Protein AF-M3HZ48-F1 (afdb_monomer_lite)

pLDDT: mean 81.31, std 14.53, range [40.59, 96.81]

Organism: NCBI:txid1001599

InterPro domains:
  IPR031621 Histidine kinase, N-terminal 7TM region [PF16927] (23-83)

Sequence (93 aa):
MNLPPLHENMELVWSAFAFYSGFSFIVFGINSLIAYKNRRVQGSKEFLLVVTGLALYSFGSFFEIVSRNEKWILFWDDFQFIGRDITIIGISF

Structure (mmCIF, N/CA/C/O backbone):
data_AF-M3HZ48-F1
#
_entry.id   AF-M3HZ48-F1
#
loop_
_atom_site.group_PDB
_atom_site.id
_atom_site.type_symbol
_atom_site.label_atom_id
_atom_site.label_alt_id
_atom_site.label_comp_id
_atom_site.label_asym_id
_atom_site.label_entity_id
_atom_site.label_seq_id
_atom_site.pdbx_PDB_ins_code
_atom_site.Cartn_x
_atom_site.Cartn_y
_atom_site.Cartn_z
_atom_site.occupancy
_atom_site.B_iso_or_equiv
_atom_site.auth_seq_id
_atom_site.auth_comp_id
_atom_site.auth_asym_id
_atom_site.auth_atom_id
_atom_site.pdbx_PDB_model_num
ATOM 1 N N . MET A 1 1 ? 31.192 -22.134 -17.226 1.00 41.81 1 MET A N 1
ATOM 2 C CA . MET A 1 1 ? 31.198 -20.662 -17.092 1.00 41.81 1 MET A CA 1
ATOM 3 C C . MET A 1 1 ? 30.300 -20.307 -15.920 1.00 41.81 1 MET A C 1
ATOM 5 O O . MET A 1 1 ? 29.104 -20.529 -16.021 1.00 41.81 1 MET A O 1
ATOM 9 N N . ASN A 1 2 ? 30.868 -19.835 -14.806 1.00 56.19 2 ASN A N 1
ATOM 10 C CA . ASN A 1 2 ? 30.084 -19.255 -13.714 1.00 56.19 2 ASN A CA 1
ATOM 11 C C . ASN A 1 2 ? 29.717 -17.830 -14.126 1.00 56.19 2 ASN A C 1
ATOM 13 O O . ASN A 1 2 ? 30.540 -16.924 -14.008 1.00 56.19 2 ASN A O 1
ATOM 17 N N . LEU A 1 3 ? 28.515 -17.652 -14.673 1.00 59.94 3 LEU A N 1
ATOM 18 C CA . LEU A 1 3 ? 27.923 -16.325 -14.790 1.00 59.94 3 LEU A CA 1
ATOM 19 C C . LEU A 1 3 ? 27.683 -15.820 -13.356 1.00 59.94 3 LEU A C 1
ATOM 21 O O . LEU A 1 3 ? 27.124 -16.575 -12.555 1.00 59.94 3 LEU A O 1
ATOM 25 N N . PRO A 1 4 ? 28.125 -14.603 -12.989 1.00 55.81 4 PRO A N 1
ATOM 26 C CA . PRO A 1 4 ? 27.721 -14.019 -11.717 1.00 55.81 4 PRO A CA 1
ATOM 27 C C . PRO A 1 4 ? 26.186 -13.980 -11.676 1.00 55.81 4 PRO A C 1
ATOM 29 O O . PRO A 1 4 ? 25.569 -13.808 -12.734 1.00 55.81 4 PRO A O 1
ATOM 32 N N . PRO A 1 5 ? 25.547 -14.167 -10.507 1.00 58.66 5 PRO A N 1
ATOM 33 C CA . PRO A 1 5 ? 24.102 -14.020 -10.422 1.00 58.66 5 PRO A CA 1
ATOM 34 C C . PRO A 1 5 ? 23.760 -12.633 -10.966 1.00 58.66 5 PRO A C 1
ATOM 36 O O . PRO A 1 5 ? 24.291 -11.636 -10.472 1.00 58.66 5 PRO A O 1
ATOM 39 N N . LEU A 1 6 ? 22.939 -12.573 -12.020 1.00 58.41 6 LEU A N 1
ATOM 40 C CA . LEU A 1 6 ? 22.356 -11.320 -12.482 1.00 58.41 6 LEU A CA 1
ATOM 41 C C . LEU A 1 6 ? 21.542 -10.792 -11.300 1.00 58.41 6 LEU A C 1
ATOM 43 O O . LEU A 1 6 ? 20.423 -11.234 -11.049 1.00 58.41 6 LEU A O 1
ATOM 47 N N . HIS A 1 7 ? 22.143 -9.906 -10.513 1.00 55.78 7 HIS A N 1
ATOM 48 C CA . HIS A 1 7 ? 21.419 -9.125 -9.533 1.00 55.78 7 HIS A CA 1
ATOM 49 C C . HIS A 1 7 ? 20.596 -8.133 -10.356 1.00 55.78 7 HIS A C 1
ATOM 51 O O . HIS A 1 7 ? 21.062 -7.052 -10.709 1.00 55.78 7 HIS A O 1
ATOM 57 N N . GLU A 1 8 ? 19.422 -8.580 -10.801 1.00 63.84 8 GLU A N 1
ATOM 58 C CA . GLU A 1 8 ? 18.471 -7.748 -11.525 1.00 63.84 8 GLU A CA 1
ATOM 59 C C . GLU A 1 8 ? 17.897 -6.738 -10.536 1.00 63.84 8 GLU A C 1
ATOM 61 O O . GLU A 1 8 ? 16.923 -6.990 -9.822 1.00 63.84 8 GLU A O 1
ATOM 66 N N . ASN A 1 9 ? 18.570 -5.594 -10.462 1.00 71.81 9 ASN A N 1
ATOM 67 C CA . ASN A 1 9 ? 18.122 -4.468 -9.669 1.00 71.81 9 ASN A CA 1
ATOM 68 C C . ASN A 1 9 ? 16.737 -4.026 -10.145 1.00 71.81 9 ASN A C 1
ATOM 70 O O . ASN A 1 9 ? 16.419 -4.059 -11.336 1.00 71.81 9 ASN A O 1
ATOM 74 N N . MET A 1 10 ? 15.911 -3.603 -9.195 1.00 73.50 10 MET A N 1
ATOM 75 C CA . MET A 1 10 ? 14.618 -3.023 -9.513 1.00 73.50 10 MET A CA 1
ATOM 76 C C . MET A 1 10 ? 14.840 -1.656 -10.167 1.00 73.50 10 MET A C 1
ATOM 78 O O . MET A 1 10 ? 15.213 -0.690 -9.501 1.00 73.50 10 MET A O 1
ATOM 82 N N . GLU A 1 11 ? 14.638 -1.577 -11.480 1.00 82.38 11 GLU A N 1
ATOM 83 C CA . GLU A 1 11 ? 14.663 -0.307 -12.201 1.00 82.38 11 GLU A CA 1
ATOM 84 C C . GLU A 1 11 ? 13.324 0.409 -12.033 1.00 82.38 11 GLU A C 1
ATOM 86 O O . GLU A 1 11 ? 12.274 -0.125 -12.397 1.00 82.38 11 GLU A O 1
ATOM 91 N N . LEU A 1 12 ? 13.377 1.619 -11.471 1.00 86.38 12 LEU A N 1
ATOM 92 C CA . LEU A 1 12 ? 12.207 2.429 -11.154 1.00 86.38 12 LEU A CA 1
ATOM 93 C C . LEU A 1 12 ? 12.137 3.657 -12.060 1.00 86.38 12 LEU A C 1
ATOM 95 O O . LEU A 1 12 ? 13.107 4.404 -12.183 1.00 86.38 12 LEU A O 1
ATOM 99 N N . VAL A 1 13 ? 10.970 3.907 -12.644 1.00 89.69 13 VAL A N 1
ATOM 100 C CA . VAL A 1 13 ? 10.666 5.113 -13.408 1.00 89.69 13 VAL A CA 1
ATOM 101 C C . VAL A 1 13 ? 9.383 5.735 -12.892 1.00 89.69 13 VAL A C 1
ATOM 103 O O . VAL A 1 13 ? 8.346 5.092 -12.772 1.00 89.69 13 VAL A O 1
ATOM 106 N N . TRP A 1 14 ? 9.466 7.025 -12.582 1.00 87.31 14 TRP 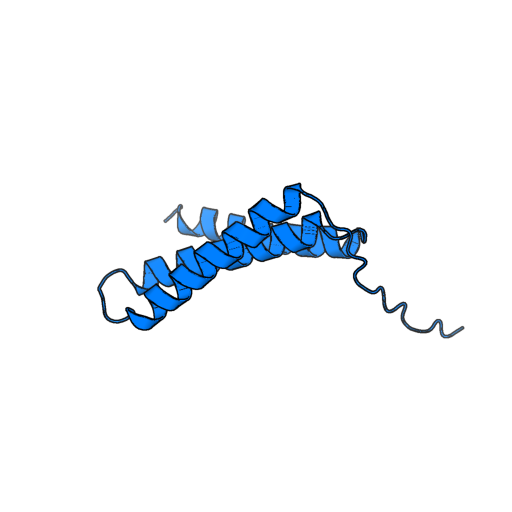A N 1
ATOM 107 C CA . TRP A 1 14 ? 8.329 7.766 -12.069 1.00 87.31 14 TRP A CA 1
ATOM 108 C C . TRP A 1 14 ? 7.210 7.876 -13.107 1.00 87.31 14 TRP A C 1
ATOM 110 O O . TRP A 1 14 ? 7.448 8.181 -14.276 1.00 87.31 14 TRP A O 1
ATOM 120 N N . SER A 1 15 ? 5.977 7.702 -12.641 1.00 87.19 15 SER A N 1
ATOM 121 C CA . SER A 1 15 ? 4.757 7.896 -13.414 1.00 87.19 15 SER A CA 1
ATOM 122 C C . SER A 1 15 ? 3.777 8.725 -12.594 1.00 87.19 15 SER A C 1
ATOM 124 O O . SER A 1 15 ? 3.605 8.482 -11.400 1.00 87.19 15 SER A O 1
ATOM 126 N N . ALA A 1 16 ? 3.091 9.681 -13.224 1.00 88.25 16 ALA A N 1
ATOM 127 C CA . ALA A 1 16 ? 2.056 10.467 -12.548 1.00 88.25 16 ALA A CA 1
ATOM 128 C C . ALA A 1 16 ? 0.932 9.576 -11.984 1.00 88.25 16 ALA A C 1
ATOM 130 O O . ALA A 1 16 ? 0.355 9.894 -10.948 1.00 88.25 16 ALA A O 1
ATOM 131 N N . PHE A 1 17 ? 0.673 8.425 -12.612 1.00 84.19 17 PHE A N 1
ATOM 132 C CA . PHE A 1 17 ? -0.299 7.443 -12.129 1.00 84.19 17 PHE A CA 1
ATOM 133 C C . PHE A 1 17 ? 0.123 6.792 -10.804 1.00 84.19 17 PHE A C 1
ATOM 135 O O . PHE A 1 17 ? -0.734 6.506 -9.971 1.00 84.19 17 PHE A O 1
ATOM 142 N N . ALA A 1 18 ? 1.430 6.645 -10.555 1.00 89.44 18 ALA A N 1
ATOM 143 C CA . ALA A 1 18 ? 1.940 6.099 -9.298 1.00 89.44 18 ALA A CA 1
ATOM 144 C C . ALA A 1 18 ? 1.628 7.008 -8.100 1.00 89.44 18 ALA A C 1
ATOM 146 O O . ALA A 1 18 ? 1.532 6.532 -6.970 1.00 89.44 18 ALA A O 1
ATOM 147 N N . PHE A 1 19 ? 1.416 8.311 -8.324 1.00 90.94 19 PHE A N 1
ATOM 148 C CA . PHE A 1 19 ? 1.082 9.247 -7.252 1.00 90.94 19 PHE A CA 1
ATOM 149 C C . PHE A 1 19 ? -0.177 8.827 -6.485 1.00 90.94 19 PHE A C 1
ATOM 151 O O . PHE A 1 19 ? -0.185 8.885 -5.258 1.00 90.94 19 PHE A O 1
ATOM 158 N N . TYR A 1 20 ? -1.215 8.354 -7.182 1.00 90.94 20 TYR A N 1
ATOM 159 C CA . TYR A 1 20 ? -2.462 7.925 -6.543 1.00 90.94 20 TYR A CA 1
ATOM 160 C C . TYR A 1 20 ? -2.254 6.723 -5.620 1.00 90.94 20 TYR A C 1
ATOM 162 O O . TYR A 1 20 ? -2.736 6.738 -4.484 1.00 90.94 20 TYR A O 1
ATOM 170 N N . SER A 1 21 ? -1.500 5.717 -6.067 1.00 90.25 21 SER A N 1
ATOM 171 C CA . SER A 1 21 ? -1.190 4.525 -5.268 1.00 90.25 21 SER A CA 1
ATOM 172 C C . SER A 1 21 ? -0.318 4.877 -4.061 1.00 90.25 21 SER A C 1
ATOM 174 O O . SER A 1 21 ? -0.616 4.478 -2.936 1.00 90.25 21 SER A O 1
ATOM 176 N N . GLY A 1 22 ? 0.700 5.721 -4.257 1.00 91.62 22 GLY A N 1
ATOM 177 C CA . GLY A 1 22 ? 1.568 6.191 -3.175 1.00 91.62 22 GLY A CA 1
ATOM 178 C C . GLY A 1 22 ? 0.829 7.050 -2.143 1.00 91.62 22 GLY A C 1
ATOM 179 O O . GLY A 1 22 ? 0.994 6.861 -0.939 1.00 91.62 22 GLY A O 1
ATOM 180 N N . PHE A 1 23 ? -0.039 7.960 -2.591 1.00 94.12 23 PHE A N 1
ATOM 181 C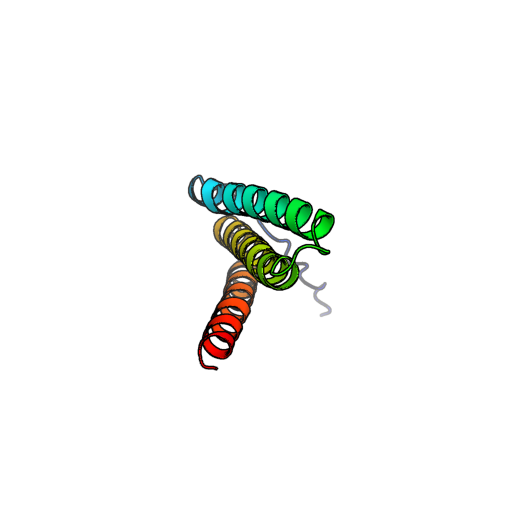 CA . PHE A 1 23 ? -0.866 8.777 -1.701 1.00 94.12 23 PHE A CA 1
ATOM 182 C C . PHE A 1 23 ? -1.856 7.918 -0.904 1.00 94.12 23 PHE A C 1
ATOM 184 O O . PHE A 1 23 ? -1.974 8.074 0.312 1.00 94.12 23 PHE A O 1
ATOM 191 N N . SER A 1 24 ? -2.513 6.964 -1.567 1.00 91.88 24 SER A N 1
ATOM 192 C CA . SER A 1 24 ? -3.432 6.023 -0.916 1.00 91.88 24 SER A CA 1
ATOM 193 C C . SER A 1 24 ? -2.714 5.181 0.140 1.00 91.88 24 SER A C 1
ATOM 195 O O . SER A 1 24 ? -3.219 5.042 1.254 1.00 91.88 24 SER A O 1
ATOM 197 N N . PHE A 1 25 ? -1.496 4.707 -0.149 1.00 94.62 25 PHE A N 1
ATOM 198 C CA . PHE A 1 25 ? -0.663 4.000 0.826 1.00 94.62 25 PHE A CA 1
ATOM 199 C C . PHE A 1 25 ? -0.413 4.832 2.090 1.00 94.62 25 PHE A C 1
ATOM 201 O O . PHE A 1 25 ? -0.568 4.322 3.200 1.00 94.62 25 PHE A O 1
ATOM 208 N N . ILE A 1 26 ? -0.091 6.121 1.947 1.00 95.56 26 ILE A N 1
ATOM 209 C CA . ILE A 1 26 ? 0.122 7.020 3.092 1.00 95.56 26 ILE A CA 1
ATOM 210 C C . ILE A 1 26 ? -1.167 7.174 3.907 1.00 95.56 26 ILE A C 1
ATOM 212 O O . ILE A 1 26 ? -1.141 7.040 5.132 1.00 95.56 26 ILE A O 1
ATOM 216 N N . VAL A 1 27 ? -2.300 7.425 3.246 1.00 96.81 27 VAL A N 1
ATOM 217 C CA . VAL A 1 27 ? -3.599 7.596 3.916 1.00 96.81 27 VAL A CA 1
ATOM 218 C C . VAL A 1 27 ? -3.991 6.334 4.685 1.00 96.81 27 VAL A C 1
ATOM 220 O O . VAL A 1 27 ? -4.364 6.416 5.859 1.00 96.81 27 VAL A O 1
ATOM 223 N N . PHE A 1 28 ? -3.884 5.158 4.067 1.00 93.81 28 PHE A N 1
ATOM 224 C CA . PHE A 1 28 ? -4.187 3.897 4.739 1.00 93.81 28 PHE A CA 1
ATOM 225 C C . PHE A 1 28 ? -3.176 3.575 5.841 1.00 93.81 28 PHE A C 1
ATOM 227 O O . PHE A 1 28 ? -3.582 3.136 6.912 1.00 93.81 28 PHE A O 1
ATOM 234 N N . GLY A 1 29 ? -1.892 3.888 5.653 1.00 93.31 29 GLY A N 1
ATOM 235 C CA . GLY A 1 29 ? -0.865 3.742 6.684 1.00 93.31 29 GLY A CA 1
ATOM 236 C C . GLY A 1 29 ? -1.154 4.586 7.929 1.00 93.31 29 GLY A C 1
ATOM 237 O O . GLY A 1 29 ? -1.083 4.082 9.052 1.00 93.31 29 GLY A O 1
ATOM 238 N N . ILE A 1 30 ? -1.563 5.846 7.752 1.00 96.00 30 ILE A N 1
ATOM 239 C CA . ILE A 1 30 ? -1.985 6.714 8.862 1.00 96.00 30 ILE A CA 1
ATOM 240 C C . ILE A 1 30 ? -3.204 6.118 9.575 1.00 96.00 30 ILE A C 1
ATOM 242 O O . ILE A 1 30 ? -3.215 6.036 10.806 1.00 96.00 30 ILE A O 1
ATOM 246 N N . ASN A 1 31 ? -4.206 5.652 8.827 1.00 92.62 31 ASN A N 1
ATOM 247 C CA . ASN A 1 31 ? -5.386 5.019 9.414 1.00 92.62 31 ASN A CA 1
ATOM 248 C C . ASN A 1 31 ? -5.045 3.719 10.159 1.00 92.62 31 ASN A C 1
ATOM 250 O O . ASN A 1 31 ? -5.551 3.521 11.263 1.00 92.62 31 ASN A O 1
ATOM 254 N N . SER A 1 32 ? -4.135 2.887 9.640 1.00 92.56 32 SER A N 1
ATOM 255 C CA . SER A 1 32 ? -3.608 1.712 10.350 1.00 92.56 32 SER A CA 1
ATOM 256 C C . SER A 1 32 ? -2.955 2.107 11.666 1.00 92.56 32 SER A C 1
ATOM 258 O O . SER A 1 32 ? -3.212 1.479 12.689 1.00 92.56 32 SER A O 1
ATOM 260 N N . LEU A 1 33 ? -2.145 3.169 11.683 1.00 94.12 33 LEU A N 1
ATOM 261 C CA . LEU A 1 33 ? -1.508 3.648 12.912 1.00 94.12 33 LEU A CA 1
ATOM 262 C C . LEU A 1 33 ? -2.537 4.137 13.940 1.00 94.12 33 LEU A C 1
ATOM 264 O O . LEU A 1 33 ? -2.400 3.857 15.134 1.00 94.12 33 LEU A O 1
ATOM 268 N N . ILE A 1 34 ? -3.577 4.845 13.497 1.00 93.38 34 ILE A N 1
ATOM 269 C CA . ILE A 1 34 ? -4.665 5.308 14.367 1.00 93.38 34 ILE A CA 1
ATOM 270 C C . ILE A 1 34 ? -5.462 4.116 14.906 1.00 93.38 34 ILE A C 1
ATOM 272 O O . ILE A 1 34 ? -5.695 4.035 16.114 1.00 93.38 34 ILE A O 1
ATOM 276 N N . ALA A 1 35 ? -5.838 3.171 14.047 1.00 91.38 35 ALA A N 1
ATOM 277 C CA . ALA A 1 35 ? -6.542 1.954 14.438 1.00 91.38 35 ALA A CA 1
ATOM 278 C C . ALA A 1 35 ? -5.703 1.110 15.411 1.00 91.38 35 ALA A C 1
ATOM 280 O O . ALA A 1 35 ? -6.214 0.605 16.407 1.00 91.38 35 ALA A O 1
ATOM 281 N N . TYR A 1 36 ? -4.387 1.038 15.207 1.00 91.69 36 TYR A N 1
ATOM 282 C CA . TYR A 1 36 ? -3.478 0.336 16.110 1.00 91.69 36 TYR A CA 1
ATOM 283 C C . TYR A 1 36 ? -3.441 0.973 17.498 1.00 91.69 36 TYR A C 1
ATOM 285 O O . TYR A 1 36 ? -3.537 0.275 18.512 1.00 91.69 36 TYR A O 1
ATOM 293 N N . LYS A 1 37 ? -3.362 2.308 17.559 1.00 94.25 37 LYS A N 1
ATOM 294 C CA . LYS A 1 37 ? -3.435 3.055 18.823 1.00 94.25 37 LYS A CA 1
ATOM 295 C C . LYS A 1 37 ? -4.774 2.840 19.537 1.00 94.25 37 LYS A C 1
ATOM 297 O O . LYS A 1 37 ? -4.793 2.741 20.762 1.00 94.25 37 LYS A O 1
ATOM 302 N N . ASN A 1 38 ? -5.864 2.689 18.786 1.00 91.75 38 ASN A N 1
ATOM 303 C CA . ASN A 1 38 ? -7.222 2.514 19.305 1.00 91.75 38 ASN A CA 1
ATOM 304 C C . ASN A 1 38 ? -7.699 1.051 19.365 1.00 91.75 38 ASN A C 1
ATOM 306 O O . ASN A 1 38 ? -8.883 0.805 19.572 1.00 91.75 38 ASN A O 1
ATOM 310 N N . ARG A 1 39 ? -6.791 0.066 19.307 1.00 87.75 39 ARG A N 1
ATOM 311 C CA . ARG A 1 39 ? -7.090 -1.387 19.265 1.00 87.75 39 ARG A CA 1
ATOM 312 C C . ARG A 1 39 ? -7.968 -1.960 20.391 1.00 87.75 39 ARG A C 1
ATOM 314 O O . ARG A 1 39 ? -8.309 -3.141 20.357 1.00 87.75 39 ARG A O 1
ATOM 321 N N . ARG A 1 40 ? -8.246 -1.173 21.435 1.00 88.69 40 ARG A N 1
ATOM 322 C CA . ARG A 1 40 ? -9.137 -1.532 22.551 1.00 88.69 40 ARG A CA 1
ATOM 323 C C . ARG A 1 40 ? -10.610 -1.224 22.257 1.00 88.69 40 ARG A C 1
ATOM 325 O O . ARG A 1 40 ? -11.468 -1.725 22.972 1.00 88.69 40 ARG A O 1
ATOM 332 N N . VAL A 1 41 ? -10.893 -0.416 21.235 1.00 90.25 41 VAL A N 1
ATOM 333 C CA . VAL A 1 41 ? -12.250 -0.108 20.773 1.00 90.25 41 VAL A CA 1
ATOM 334 C C . VAL A 1 41 ? -12.797 -1.305 19.994 1.00 90.25 41 VAL A C 1
ATOM 336 O O . VAL A 1 41 ? -12.079 -1.937 19.215 1.00 90.25 41 VAL A O 1
ATOM 339 N N . GLN A 1 42 ? -14.067 -1.636 20.219 1.00 87.62 42 GLN A N 1
ATOM 340 C CA . GLN A 1 42 ? -14.754 -2.714 19.508 1.00 87.62 42 GLN A CA 1
ATOM 341 C C . GLN A 1 42 ? -14.745 -2.450 17.992 1.00 87.62 42 GLN A C 1
ATOM 343 O O . GLN A 1 42 ? -14.954 -1.319 17.564 1.00 87.62 42 GLN A O 1
ATOM 348 N N . GLY A 1 43 ? -14.460 -3.472 17.180 1.00 84.06 43 GLY A N 1
ATOM 349 C CA . GLY A 1 43 ? -14.337 -3.336 15.721 1.00 84.06 43 GLY A CA 1
ATOM 350 C C . GLY A 1 43 ? -12.992 -2.775 15.233 1.00 84.06 43 GLY A C 1
ATOM 351 O O . GLY A 1 43 ? -12.702 -2.798 14.038 1.00 84.06 43 GLY A O 1
ATOM 352 N N . SER A 1 44 ? -12.134 -2.276 16.134 1.00 87.12 44 SER A N 1
ATOM 353 C CA . SER A 1 44 ? -10.859 -1.665 15.741 1.00 87.12 44 SER A CA 1
ATOM 354 C C . SER A 1 44 ? -9.849 -2.676 15.202 1.00 87.12 44 SER A C 1
ATOM 356 O O . SER A 1 44 ? -8.931 -2.272 14.493 1.00 87.12 44 SER A O 1
ATOM 358 N N . LYS A 1 45 ? -9.961 -3.961 15.554 1.00 85.44 45 LYS A N 1
ATOM 359 C CA . LYS A 1 45 ? -9.023 -5.003 15.105 1.00 85.44 45 LYS A CA 1
ATOM 360 C C . LYS A 1 45 ? -9.338 -5.447 13.681 1.00 85.44 45 LYS A C 1
ATOM 362 O O . LYS A 1 45 ? -8.431 -5.592 12.871 1.00 85.44 45 LYS A O 1
ATOM 367 N N . GLU A 1 46 ? -10.620 -5.605 13.385 1.00 87.56 46 GLU A N 1
ATOM 368 C CA . GLU A 1 46 ? -11.163 -5.912 12.069 1.00 87.56 46 GLU A CA 1
ATOM 369 C C . GLU A 1 46 ? -10.858 -4.759 11.109 1.00 87.56 46 GLU A 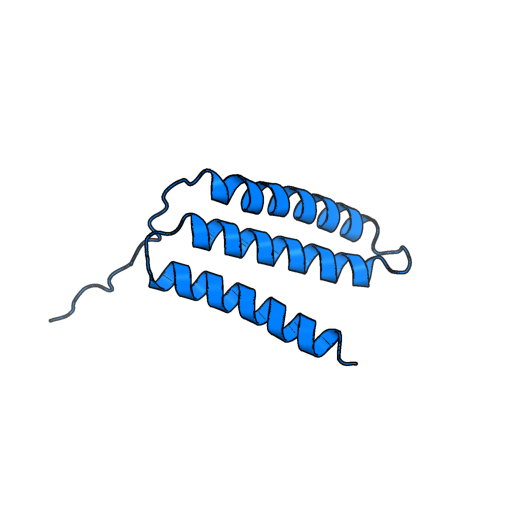C 1
ATOM 371 O O . GLU A 1 46 ? -10.276 -4.968 10.047 1.00 87.56 46 GLU A O 1
ATOM 376 N N . PHE A 1 47 ? -11.133 -3.521 11.538 1.00 87.62 47 PHE A N 1
ATOM 377 C CA . PHE A 1 47 ? -10.788 -2.326 10.771 1.00 87.62 47 PHE A CA 1
ATOM 378 C C . PHE A 1 47 ? -9.277 -2.195 10.533 1.00 87.62 47 PHE A C 1
ATOM 380 O O . PHE A 1 47 ? -8.854 -1.887 9.421 1.00 87.62 47 PHE A O 1
ATOM 387 N N . LEU A 1 48 ? -8.450 -2.473 11.550 1.00 89.81 48 LEU A N 1
ATOM 388 C CA . LEU A 1 48 ? -6.993 -2.480 11.414 1.00 89.81 48 LEU A CA 1
ATOM 389 C C . LEU A 1 48 ? -6.530 -3.487 10.355 1.00 89.81 48 LEU A C 1
ATOM 391 O O . LEU A 1 48 ? -5.663 -3.152 9.550 1.00 89.81 48 LEU A O 1
ATOM 395 N N . LEU A 1 49 ? -7.087 -4.698 10.345 1.00 87.88 49 LEU A N 1
ATOM 396 C CA . LEU A 1 49 ? -6.727 -5.727 9.370 1.00 87.88 49 LEU A CA 1
ATOM 397 C C . LEU A 1 49 ? -7.058 -5.259 7.950 1.00 87.88 49 LEU A C 1
ATOM 399 O O . LEU A 1 49 ? -6.177 -5.256 7.091 1.00 87.88 49 LEU A O 1
ATOM 403 N N . VAL A 1 50 ? -8.286 -4.779 7.732 1.00 88.62 50 VAL A N 1
ATOM 404 C CA . VAL A 1 50 ? -8.736 -4.280 6.424 1.00 88.62 50 VAL A CA 1
ATOM 405 C C . VAL A 1 50 ? -7.866 -3.119 5.950 1.00 88.62 50 VAL A C 1
ATOM 407 O O . VAL A 1 50 ? -7.346 -3.148 4.837 1.00 88.62 50 VAL A O 1
ATOM 410 N N . VAL A 1 51 ? -7.657 -2.107 6.794 1.00 90.06 51 VAL A N 1
ATOM 411 C CA . VAL A 1 51 ? -6.935 -0.897 6.383 1.00 90.06 51 VAL A CA 1
ATOM 412 C C . VAL A 1 51 ? -5.436 -1.155 6.187 1.00 90.06 51 VAL A C 1
ATOM 414 O O . VAL A 1 51 ? -4.820 -0.556 5.309 1.00 90.06 51 VAL A O 1
ATOM 417 N N . THR A 1 52 ? -4.868 -2.126 6.909 1.00 89.75 52 THR A N 1
ATOM 418 C CA . THR A 1 52 ? -3.497 -2.601 6.666 1.00 89.75 52 THR A CA 1
ATOM 419 C C . THR A 1 52 ? -3.403 -3.350 5.339 1.00 89.75 52 THR A C 1
ATOM 421 O O . THR A 1 52 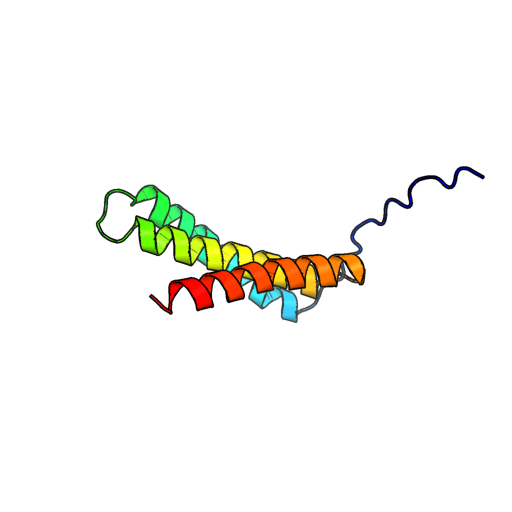? -2.456 -3.130 4.589 1.00 89.75 52 THR A O 1
ATOM 424 N N . GLY A 1 53 ? -4.396 -4.182 5.009 1.00 88.50 53 GLY A N 1
ATOM 425 C CA . GLY A 1 53 ? -4.482 -4.842 3.705 1.00 88.50 53 GLY A CA 1
ATOM 426 C C . GLY A 1 53 ? -4.550 -3.838 2.554 1.00 88.50 53 GLY A C 1
ATOM 427 O O . GLY A 1 53 ? -3.794 -3.953 1.594 1.00 88.50 53 GLY A O 1
ATOM 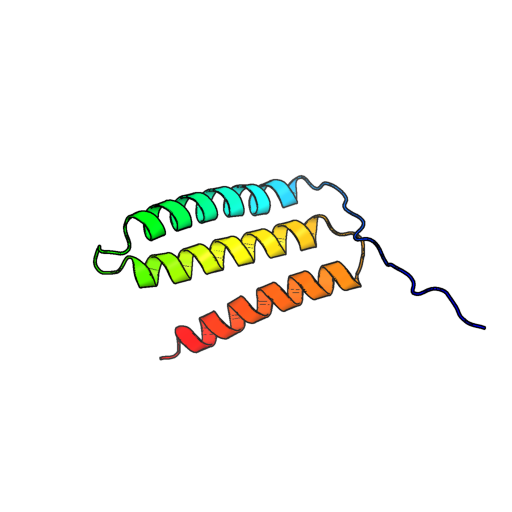428 N N . LEU A 1 54 ? -5.373 -2.794 2.688 1.00 89.44 54 LEU A N 1
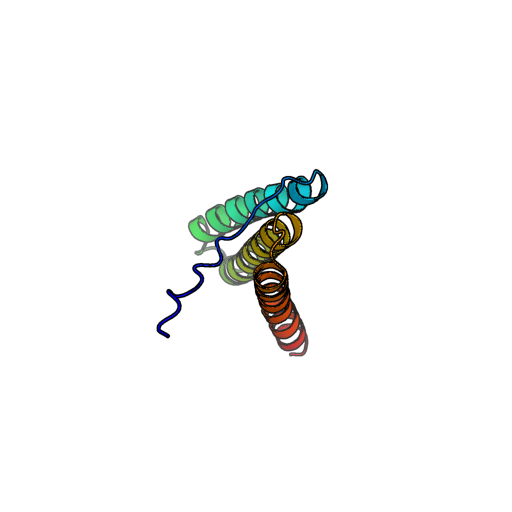ATOM 429 C CA . LEU A 1 54 ? -5.470 -1.712 1.700 1.00 89.44 54 LEU A CA 1
ATOM 430 C C . LEU A 1 54 ? -4.161 -0.921 1.555 1.00 89.44 54 LEU A C 1
ATOM 432 O O . LEU A 1 54 ? -3.796 -0.534 0.442 1.00 89.44 54 LEU A O 1
ATOM 436 N N . ALA A 1 55 ? -3.431 -0.705 2.654 1.00 91.00 55 ALA A N 1
ATOM 437 C CA . ALA A 1 55 ? -2.108 -0.093 2.602 1.00 91.00 55 ALA A CA 1
ATOM 438 C C . ALA A 1 55 ? -1.129 -0.978 1.811 1.00 91.00 55 ALA A C 1
ATOM 440 O O . ALA A 1 55 ? -0.504 -0.504 0.866 1.00 91.00 55 ALA A O 1
ATOM 441 N N . LEU A 1 56 ? -1.039 -2.269 2.139 1.00 89.62 56 LEU A N 1
ATOM 442 C CA . LEU A 1 56 ? -0.156 -3.208 1.439 1.00 89.62 56 LEU A CA 1
ATOM 443 C C . LEU A 1 56 ? -0.500 -3.330 -0.050 1.00 89.62 56 LEU A C 1
ATOM 445 O O . LEU A 1 56 ? 0.404 -3.311 -0.880 1.00 89.62 56 LEU A O 1
ATOM 449 N N . TYR A 1 57 ? -1.788 -3.376 -0.391 1.00 89.38 57 TYR A N 1
ATOM 450 C CA . TYR A 1 57 ? -2.247 -3.362 -1.778 1.00 89.38 57 TYR A CA 1
ATOM 451 C C . TYR A 1 57 ? -1.765 -2.105 -2.514 1.00 89.38 57 TYR A C 1
ATOM 453 O O . TYR A 1 57 ? -1.093 -2.203 -3.535 1.00 89.38 57 TYR A O 1
ATOM 461 N N . SER A 1 58 ? -2.017 -0.921 -1.943 1.00 89.81 58 SER A N 1
ATOM 462 C CA . SER A 1 58 ? -1.610 0.362 -2.540 1.00 89.81 58 SER A CA 1
ATOM 463 C C . SER A 1 58 ? -0.091 0.478 -2.705 1.00 89.81 58 SER A C 1
ATOM 465 O O . SER A 1 58 ? 0.393 1.084 -3.660 1.00 89.81 58 SER A O 1
ATOM 467 N N . PHE A 1 59 ? 0.667 -0.108 -1.775 1.00 90.88 59 PHE A N 1
ATOM 468 C CA . PHE A 1 59 ? 2.122 -0.195 -1.844 1.00 90.88 59 PHE A CA 1
ATOM 469 C C . PHE A 1 59 ? 2.585 -1.087 -3.001 1.00 90.88 59 PHE A C 1
ATOM 471 O O . PHE A 1 59 ? 3.453 -0.677 -3.768 1.00 90.88 59 PHE A O 1
ATOM 478 N N . GLY A 1 60 ? 1.973 -2.264 -3.168 1.00 89.75 60 GLY A N 1
ATOM 479 C CA . GLY A 1 60 ? 2.235 -3.144 -4.307 1.00 89.75 60 GLY A CA 1
ATOM 480 C C . GLY A 1 60 ? 1.956 -2.448 -5.637 1.00 89.75 60 GLY A C 1
ATOM 481 O O . GLY A 1 60 ? 2.853 -2.366 -6.474 1.00 89.75 60 GLY A O 1
ATOM 482 N N . SER A 1 61 ? 0.779 -1.827 -5.781 1.00 89.25 61 SER A N 1
ATOM 483 C CA . SER A 1 61 ? 0.402 -1.126 -7.017 1.00 89.25 61 SER A CA 1
ATOM 484 C C . SER A 1 61 ? 1.333 0.047 -7.321 1.00 89.25 61 SER A C 1
ATOM 486 O O . SER A 1 61 ? 1.602 0.351 -8.478 1.00 89.25 61 SER A O 1
ATOM 488 N N . PHE A 1 62 ? 1.839 0.738 -6.293 1.00 92.38 62 PHE A N 1
ATOM 489 C CA . PHE A 1 62 ? 2.840 1.786 -6.487 1.00 92.38 62 PHE A CA 1
ATOM 490 C C . PHE A 1 62 ? 4.087 1.223 -7.169 1.00 92.38 62 PHE A C 1
ATOM 492 O O . PHE A 1 62 ? 4.513 1.751 -8.195 1.00 92.38 62 PHE A O 1
ATOM 499 N N . PHE A 1 63 ? 4.644 0.147 -6.610 1.00 89.25 63 PHE A N 1
ATOM 500 C CA . PHE A 1 63 ? 5.869 -0.473 -7.099 1.00 89.25 63 PHE A CA 1
ATOM 501 C C . PHE A 1 63 ? 5.712 -1.156 -8.452 1.00 89.25 63 PHE A C 1
ATOM 503 O O . PHE A 1 63 ? 6.636 -1.092 -9.257 1.00 89.25 63 PHE A O 1
ATOM 510 N N . GLU A 1 64 ? 4.554 -1.742 -8.725 1.00 89.62 64 GLU A N 1
ATOM 511 C CA . GLU A 1 64 ? 4.198 -2.260 -10.042 1.00 89.62 64 GLU A CA 1
ATOM 512 C C . GLU A 1 64 ? 4.249 -1.147 -11.101 1.00 89.62 64 GLU A C 1
ATOM 514 O O . GLU A 1 64 ? 4.967 -1.269 -12.090 1.00 89.62 64 GLU A O 1
ATOM 519 N N . ILE A 1 65 ? 3.576 -0.015 -10.849 1.00 90.62 65 ILE A N 1
ATOM 520 C CA . ILE A 1 65 ? 3.498 1.107 -11.799 1.00 90.62 65 ILE A CA 1
ATOM 521 C C . ILE A 1 65 ? 4.867 1.755 -12.027 1.00 90.62 65 ILE A C 1
ATOM 523 O O . ILE A 1 65 ? 5.154 2.210 -13.137 1.00 90.62 65 ILE A O 1
ATOM 527 N N . VAL A 1 66 ? 5.697 1.859 -10.984 1.00 91.69 66 VAL A N 1
ATOM 528 C CA . VAL A 1 66 ? 7.027 2.463 -11.132 1.00 91.69 66 VAL A CA 1
ATOM 529 C C . VAL A 1 66 ? 8.075 1.483 -11.650 1.00 91.69 66 VAL A C 1
ATOM 531 O O . VAL A 1 66 ? 9.138 1.933 -12.063 1.00 91.69 66 VAL A O 1
ATOM 534 N N . SER A 1 67 ? 7.835 0.171 -11.650 1.00 88.06 67 SER A N 1
ATOM 535 C CA . SER A 1 67 ? 8.835 -0.792 -12.112 1.00 88.06 67 SER A CA 1
ATOM 536 C C . SER A 1 67 ? 8.919 -0.852 -13.637 1.00 88.06 67 SER A C 1
ATOM 538 O O . SER A 1 67 ? 7.919 -0.775 -14.344 1.00 88.06 67 SER A O 1
ATOM 540 N N . ARG A 1 68 ? 10.137 -1.028 -14.158 1.00 83.56 68 ARG A N 1
ATOM 541 C CA . ARG A 1 68 ? 10.394 -1.359 -15.571 1.00 83.56 68 ARG A CA 1
ATOM 542 C C . ARG A 1 68 ? 10.814 -2.804 -15.805 1.00 83.56 68 ARG A C 1
ATOM 544 O O . ARG A 1 68 ? 10.920 -3.221 -16.955 1.00 83.56 68 ARG A O 1
ATOM 551 N N . ASN A 1 69 ? 11.081 -3.555 -14.742 1.00 86.94 69 ASN A N 1
ATOM 552 C CA . ASN A 1 69 ? 11.483 -4.948 -14.856 1.00 86.94 69 ASN A CA 1
ATOM 553 C C . ASN A 1 69 ? 10.237 -5.834 -14.777 1.00 86.94 69 ASN A C 1
ATOM 555 O O . ASN A 1 69 ? 9.555 -5.859 -13.756 1.00 86.94 69 ASN A O 1
ATOM 559 N N . GLU A 1 70 ? 9.981 -6.590 -15.841 1.00 84.62 70 GLU A N 1
ATOM 560 C CA . GLU A 1 70 ? 8.822 -7.477 -15.974 1.00 84.62 70 GLU A CA 1
ATOM 561 C C . GLU A 1 70 ? 8.672 -8.456 -14.801 1.00 84.62 70 GLU A C 1
ATOM 563 O O . GLU A 1 70 ? 7.567 -8.639 -14.300 1.00 84.62 70 GLU A O 1
ATOM 568 N N . LYS A 1 71 ? 9.769 -9.018 -14.273 1.00 85.56 71 LYS A N 1
ATOM 569 C CA . LYS A 1 71 ? 9.701 -9.919 -13.109 1.00 85.56 71 LYS A CA 1
ATOM 570 C C . LYS A 1 71 ? 9.227 -9.205 -11.850 1.00 85.56 71 LYS A C 1
ATOM 572 O O . LYS A 1 71 ? 8.504 -9.790 -11.052 1.00 85.56 71 LYS A O 1
ATOM 577 N N . TRP A 1 72 ? 9.653 -7.958 -11.657 1.00 84.94 72 TRP A N 1
ATOM 578 C CA . TRP A 1 72 ? 9.229 -7.157 -10.513 1.00 84.94 72 TRP A CA 1
ATOM 579 C C . TRP A 1 72 ? 7.776 -6.711 -10.665 1.00 84.94 72 TRP A C 1
ATOM 581 O O . TRP A 1 72 ? 7.043 -6.766 -9.686 1.00 84.94 72 TRP A O 1
ATOM 591 N N . ILE A 1 73 ? 7.349 -6.336 -11.873 1.00 85.88 73 ILE A N 1
ATOM 592 C CA . ILE A 1 73 ? 5.940 -6.044 -12.175 1.00 85.88 73 ILE A CA 1
ATOM 593 C C . ILE A 1 73 ? 5.074 -7.261 -11.824 1.00 85.88 73 ILE A C 1
ATOM 595 O O . ILE A 1 73 ? 4.164 -7.129 -11.014 1.00 85.88 73 ILE A O 1
ATOM 599 N N . LEU A 1 74 ? 5.419 -8.449 -12.334 1.00 86.56 74 LEU A N 1
ATOM 600 C CA . LEU A 1 74 ? 4.687 -9.692 -12.059 1.00 86.56 74 LEU A CA 1
ATOM 601 C C . LEU A 1 74 ? 4.678 -10.051 -10.569 1.00 86.56 74 LEU A C 1
ATOM 603 O O . LEU A 1 74 ? 3.646 -10.436 -10.039 1.00 86.56 74 LEU A O 1
ATOM 607 N N . PHE A 1 75 ? 5.798 -9.874 -9.864 1.00 88.62 75 PHE A N 1
ATOM 608 C CA . PHE A 1 75 ? 5.851 -10.105 -8.419 1.00 88.62 75 PHE A CA 1
ATOM 609 C C . PHE A 1 75 ? 4.876 -9.202 -7.648 1.00 88.62 75 PHE A C 1
ATOM 611 O O . PHE A 1 75 ? 4.186 -9.665 -6.738 1.00 88.62 75 PHE A O 1
ATOM 618 N N . TRP A 1 76 ? 4.834 -7.908 -7.983 1.00 86.69 76 TRP A N 1
ATOM 619 C CA . TRP A 1 76 ? 3.944 -6.956 -7.319 1.00 86.69 76 TRP A CA 1
ATOM 620 C C . TRP A 1 76 ? 2.479 -7.143 -7.717 1.00 86.69 76 TRP A C 1
ATOM 622 O O . TRP A 1 76 ? 1.608 -6.881 -6.886 1.00 86.69 76 TRP A O 1
ATOM 632 N N . ASP A 1 77 ? 2.212 -7.620 -8.932 1.00 84.25 77 ASP A N 1
ATOM 633 C CA . ASP A 1 77 ? 0.880 -8.019 -9.394 1.00 84.25 77 ASP A CA 1
ATOM 634 C C . ASP A 1 77 ? 0.390 -9.269 -8.636 1.00 84.25 77 ASP A C 1
ATOM 636 O O . ASP A 1 77 ? -0.637 -9.227 -7.955 1.00 84.25 77 ASP A O 1
ATOM 640 N N . ASP A 1 78 ? 1.188 -10.342 -8.595 1.00 85.31 78 ASP A N 1
ATOM 641 C CA . ASP A 1 78 ? 0.876 -11.570 -7.846 1.00 85.31 78 ASP A CA 1
ATOM 642 C C . ASP A 1 78 ? 0.639 -11.285 -6.350 1.00 85.31 78 ASP A C 1
ATOM 644 O O . ASP A 1 78 ? -0.294 -11.810 -5.734 1.00 85.31 78 ASP A O 1
ATOM 648 N N . PHE A 1 79 ? 1.448 -10.403 -5.751 1.00 81.69 79 PHE A N 1
ATOM 649 C CA . PHE A 1 79 ? 1.272 -9.966 -4.364 1.00 81.69 79 PHE A CA 1
ATOM 650 C C . PHE A 1 79 ? -0.086 -9.282 -4.128 1.00 81.69 79 PHE A C 1
ATOM 652 O O . PHE A 1 79 ? -0.723 -9.502 -3.093 1.00 81.69 79 PHE A O 1
ATOM 659 N N . GLN A 1 80 ? -0.556 -8.475 -5.081 1.00 77.25 80 GLN A N 1
ATOM 660 C CA . GLN A 1 80 ? -1.872 -7.835 -5.017 1.00 77.25 80 GLN A CA 1
ATOM 661 C C . GLN A 1 80 ? -3.011 -8.847 -5.198 1.00 77.25 80 GLN A C 1
ATOM 663 O O . GLN A 1 80 ? -4.027 -8.759 -4.497 1.00 77.25 80 GLN A O 1
ATOM 668 N N . PHE A 1 81 ? -2.838 -9.838 -6.078 1.00 68.44 81 PHE A N 1
ATOM 669 C CA . PHE A 1 81 ? -3.821 -10.900 -6.304 1.00 68.44 81 PHE A CA 1
ATOM 670 C C . PHE A 1 81 ? -4.012 -11.812 -5.091 1.00 68.44 81 PHE A C 1
ATOM 672 O O . PHE A 1 81 ? -5.156 -12.143 -4.781 1.00 68.44 81 PHE A O 1
ATOM 679 N N . ILE A 1 82 ? -2.959 -12.105 -4.316 1.00 65.25 82 ILE A N 1
ATOM 680 C CA . ILE A 1 82 ? -3.098 -12.802 -3.021 1.00 65.25 82 ILE A CA 1
ATOM 681 C C . ILE A 1 82 ? -4.091 -12.058 -2.114 1.00 65.25 82 ILE A C 1
ATOM 683 O O . ILE A 1 82 ? -4.939 -12.673 -1.466 1.00 65.25 82 ILE A O 1
ATOM 687 N N . GLY A 1 83 ? -4.032 -10.723 -2.091 1.00 58.94 83 GLY A N 1
ATOM 688 C CA . GLY A 1 83 ? -4.975 -9.897 -1.337 1.00 58.94 83 GLY A CA 1
ATOM 689 C C . GLY A 1 83 ? -6.415 -10.010 -1.846 1.00 58.94 83 GLY A C 1
ATOM 690 O O . GLY A 1 83 ? -7.346 -10.118 -1.040 1.00 58.94 83 GLY A O 1
ATOM 691 N N . ARG A 1 84 ? -6.615 -10.024 -3.170 1.00 58.97 84 ARG A N 1
ATOM 692 C CA . ARG A 1 84 ? -7.937 -10.195 -3.794 1.00 58.97 84 ARG A CA 1
ATOM 693 C C . ARG A 1 84 ? -8.517 -11.582 -3.519 1.00 58.97 84 ARG A C 1
ATOM 695 O O . ARG A 1 84 ? -9.685 -11.668 -3.147 1.00 58.97 84 ARG A O 1
ATOM 702 N N . ASP A 1 85 ? -7.713 -12.632 -3.619 1.00 58.00 85 ASP A N 1
ATOM 703 C CA . ASP A 1 85 ? -8.137 -14.008 -3.358 1.00 58.00 85 ASP A CA 1
ATOM 704 C C . ASP A 1 85 ? -8.507 -14.206 -1.884 1.00 58.00 85 ASP A C 1
ATOM 706 O O . ASP A 1 85 ? -9.568 -14.750 -1.579 1.00 58.00 85 ASP A O 1
ATOM 710 N N . ILE A 1 86 ? -7.713 -13.664 -0.954 1.00 58.28 86 ILE A N 1
ATOM 711 C CA . ILE A 1 86 ? -8.040 -13.670 0.481 1.00 58.28 86 ILE A CA 1
ATOM 712 C C . ILE A 1 86 ? -9.323 -12.876 0.763 1.00 58.28 86 ILE A C 1
ATOM 714 O O . ILE A 1 86 ? -10.140 -13.303 1.576 1.00 58.28 86 ILE A O 1
ATOM 718 N N . THR A 1 87 ? -9.534 -11.742 0.088 1.00 54.84 87 THR A N 1
ATOM 719 C CA . THR A 1 87 ? -10.744 -10.920 0.258 1.00 54.84 87 THR A CA 1
ATOM 720 C C . THR A 1 87 ? -11.989 -11.630 -0.280 1.00 54.84 87 THR A C 1
ATOM 722 O O . THR A 1 87 ? -13.024 -11.629 0.380 1.00 54.84 87 THR A O 1
ATOM 725 N N . ILE A 1 88 ? -11.899 -12.290 -1.441 1.00 56.31 88 ILE A N 1
ATOM 726 C CA . ILE A 1 88 ? -12.998 -13.086 -2.013 1.00 56.31 88 ILE A CA 1
ATOM 727 C C . ILE A 1 88 ? -13.332 -14.274 -1.104 1.00 56.31 88 ILE A C 1
ATOM 729 O O . ILE A 1 88 ? -14.508 -14.515 -0.825 1.00 56.31 88 ILE A O 1
ATOM 733 N N . ILE A 1 89 ? -12.318 -14.983 -0.598 1.00 55.28 89 ILE A N 1
ATOM 734 C CA . ILE A 1 89 ? -12.512 -16.086 0.353 1.00 55.28 89 ILE A CA 1
ATOM 735 C C . ILE A 1 89 ? -13.131 -15.564 1.657 1.00 55.28 89 ILE A C 1
ATOM 737 O O . ILE A 1 89 ? -14.052 -16.183 2.176 1.00 55.28 89 ILE A O 1
ATOM 741 N N . GLY A 1 90 ? -12.684 -14.413 2.164 1.00 52.75 90 GLY A N 1
ATOM 742 C CA . GLY A 1 90 ? -13.168 -13.827 3.416 1.00 52.75 90 GLY A CA 1
ATOM 743 C C . GLY A 1 90 ? -14.586 -13.245 3.367 1.00 52.75 90 GLY A C 1
ATOM 744 O O . GLY A 1 90 ? -15.247 -13.227 4.396 1.00 52.75 90 GLY A O 1
ATOM 745 N N . ILE A 1 91 ? -15.063 -12.783 2.204 1.00 51.25 91 ILE A N 1
ATOM 746 C CA . ILE A 1 91 ? -16.445 -12.288 2.010 1.00 51.25 91 ILE A CA 1
ATOM 747 C C . ILE A 1 91 ? -17.428 -13.442 1.737 1.00 51.25 91 ILE A C 1
ATOM 749 O O . ILE A 1 91 ? -18.635 -13.282 1.899 1.00 51.25 91 ILE A O 1
ATOM 753 N N . SER A 1 92 ? -16.929 -14.610 1.324 1.00 47.84 92 SER A N 1
ATOM 754 C CA . SER A 1 92 ? -17.759 -15.778 0.990 1.00 47.84 92 SER A CA 1
ATOM 755 C C . SER A 1 92 ? -18.203 -16.613 2.207 1.00 47.84 92 SER A C 1
ATOM 757 O O . SER A 1 92 ? -18.781 -17.682 2.015 1.00 47.84 92 SER A O 1
ATOM 759 N N . PHE A 1 93 ? -17.960 -16.144 3.436 1.00 40.59 93 PHE A N 1
ATOM 760 C CA . PHE A 1 93 ? -18.384 -16.761 4.702 1.00 40.59 93 PHE A CA 1
ATOM 761 C C . PHE A 1 93 ? -19.131 -15.752 5.578 1.00 40.59 93 PHE A C 1
ATOM 763 O O . PHE A 1 93 ? -20.001 -16.206 6.356 1.00 40.59 93 PHE A O 1
#

Radius of gyration: 16.68 Å; chains: 1; bounding box: 50×31×40 Å

Foldseek 3Di:
DPDPPPPPDFQFDDDPVLVVLVVLLVVLVVLLVVLVVVVVDPCSVVVNVVSVLSNLLSVLVSSLVGTPDPVSVVVSVVSNVVSVVVVVVVVVD

Secondary structure (DSSP, 8-state):
--PPP------B---TTHHHHHHHHHHHHHHHHHHHHTTTSTTHHHHHHHHHHHHHHHHHHHHHHHB--HHHHHHHHHHHHHHHHHHHHHH--